Protein AF-A0A9D7DZN3-F1 (afdb_monomer_lite)

Secondary structure (DSSP, 8-state):
-EEPPHHHHHHHHH--SHHHHHHHHHHHHT-BTTB-EE-----------

pLDDT: mean 93.05, std 7.61, range [64.88, 98.19]

Radius of gyration: 14.13 Å; chains: 1; bounding box: 24×4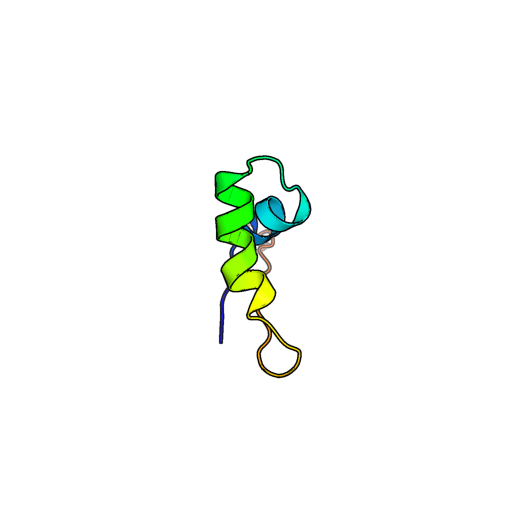3×26 Å

Sequence (49 aa):
MIGLDNNVLARYMMQDDAGQAARAARPMESLSVQAPGFVSLVGPDRGRT

Organism: NCBI:txid2899263

Foldseek 3Di:
DAEDDVVLVVCCVVVPDVVSNVVSCVVVVVADPVRHYDYDDDDDDPPDD

Structure (mmCIF, N/CA/C/O backbone):
data_AF-A0A9D7DZN3-F1
#
_entry.id   AF-A0A9D7DZN3-F1
#
loop_
_atom_site.group_PDB
_atom_site.id
_atom_site.type_symbol
_atom_site.label_atom_id
_atom_site.label_alt_id
_atom_site.label_comp_id
_atom_site.label_asym_id
_atom_site.label_entity_id
_atom_site.label_seq_id
_atom_site.pdbx_PDB_ins_code
_atom_site.Cartn_x
_atom_site.Cartn_y
_atom_site.Cartn_z
_atom_site.occupancy
_atom_site.B_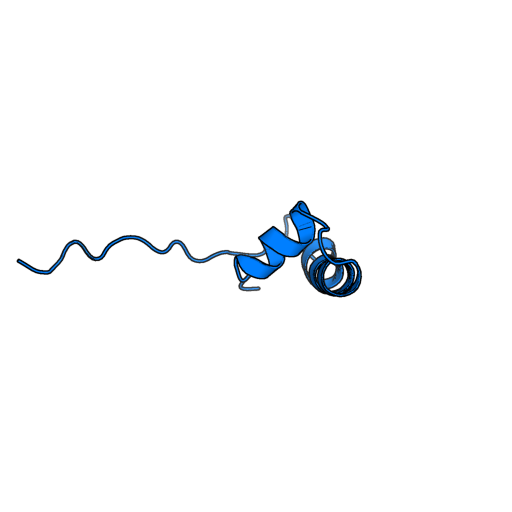iso_or_equiv
_atom_site.auth_seq_id
_atom_site.auth_comp_id
_atom_site.auth_asym_id
_atom_site.auth_atom_id
_atom_site.pdbx_PDB_model_num
ATOM 1 N N . MET A 1 1 ? -4.556 -3.778 13.506 1.00 67.62 1 MET A N 1
ATOM 2 C CA . MET A 1 1 ? -4.769 -2.534 12.735 1.00 67.62 1 MET A CA 1
ATOM 3 C C . MET A 1 1 ? -3.501 -2.264 11.940 1.00 67.62 1 MET A C 1
ATOM 5 O O . MET A 1 1 ? -2.451 -2.193 12.565 1.00 67.62 1 MET A O 1
ATOM 9 N N . ILE A 1 2 ? -3.568 -2.222 10.604 1.00 87.31 2 ILE A N 1
ATOM 10 C CA . ILE A 1 2 ? -2.397 -2.034 9.727 1.00 87.31 2 ILE A CA 1
ATOM 11 C C . ILE A 1 2 ? -2.385 -0.582 9.241 1.00 87.31 2 ILE A C 1
ATOM 13 O O . ILE A 1 2 ? -3.341 -0.140 8.604 1.00 87.31 2 ILE A O 1
ATOM 17 N N . GLY A 1 3 ? -1.317 0.154 9.549 1.00 92.06 3 GLY A N 1
ATOM 18 C CA . GLY A 1 3 ? -1.059 1.465 8.956 1.00 92.06 3 GLY A CA 1
ATOM 19 C C . GLY A 1 3 ? -0.359 1.304 7.609 1.00 92.06 3 GLY A C 1
ATOM 20 O O . GLY A 1 3 ? 0.637 0.589 7.516 1.00 92.06 3 GLY A O 1
ATOM 21 N N . LEU A 1 4 ? -0.887 1.952 6.577 1.00 95.69 4 LEU A N 1
ATOM 22 C CA . LEU A 1 4 ? -0.306 2.010 5.245 1.00 95.69 4 LEU A CA 1
ATOM 23 C C . LEU A 1 4 ? 0.376 3.360 5.048 1.00 95.69 4 LEU A C 1
ATOM 25 O O . LEU A 1 4 ? -0.207 4.415 5.297 1.00 95.69 4 LEU A O 1
ATOM 29 N N . ASP A 1 5 ? 1.608 3.312 4.556 1.00 94.88 5 ASP A N 1
ATOM 30 C CA . ASP A 1 5 ? 2.290 4.496 4.055 1.00 94.88 5 ASP A CA 1
ATOM 31 C C . ASP A 1 5 ? 1.785 4.828 2.643 1.00 94.88 5 ASP A C 1
ATOM 33 O O . ASP A 1 5 ? 1.548 3.931 1.826 1.00 94.88 5 ASP A O 1
ATOM 37 N N . ASN A 1 6 ? 1.650 6.116 2.329 1.00 94.69 6 ASN A N 1
ATOM 38 C CA . ASN A 1 6 ? 1.181 6.552 1.014 1.00 94.69 6 ASN A CA 1
ATOM 39 C C . ASN A 1 6 ? 2.103 6.078 -0.126 1.00 94.69 6 ASN A C 1
ATOM 41 O O . ASN A 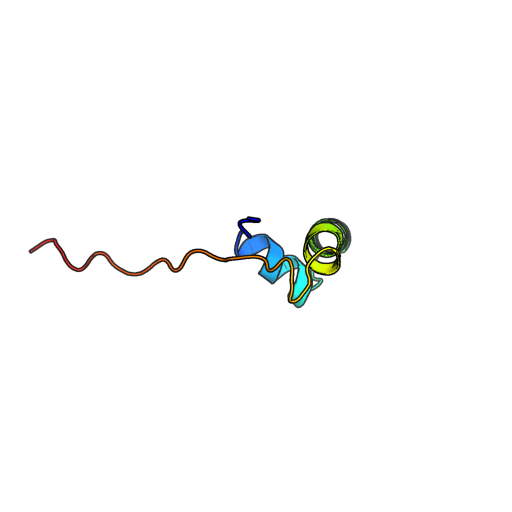1 6 ? 1.637 5.817 -1.234 1.00 94.69 6 ASN A O 1
ATOM 45 N N . ASN A 1 7 ? 3.400 5.898 0.133 1.00 94.88 7 ASN A N 1
ATOM 46 C CA . ASN A 1 7 ? 4.322 5.384 -0.873 1.00 94.88 7 ASN A CA 1
ATOM 47 C C . ASN A 1 7 ? 4.033 3.920 -1.220 1.00 94.88 7 ASN A C 1
ATOM 49 O O . ASN A 1 7 ? 4.210 3.541 -2.372 1.00 94.88 7 ASN A O 1
ATOM 53 N N . VAL A 1 8 ? 3.545 3.100 -0.279 1.00 96.56 8 VAL A N 1
ATOM 54 C CA . VAL A 1 8 ? 3.132 1.717 -0.587 1.00 96.56 8 VAL A CA 1
ATOM 55 C C . VAL A 1 8 ? 1.972 1.725 -1.583 1.00 96.56 8 VAL A C 1
ATOM 57 O O . VAL A 1 8 ? 2.009 0.984 -2.564 1.00 96.56 8 VAL A O 1
ATOM 60 N N . LEU A 1 9 ? 0.991 2.614 -1.389 1.00 96.31 9 LEU A N 1
ATOM 61 C CA . LEU A 1 9 ? -0.111 2.794 -2.337 1.00 96.31 9 LEU A CA 1
ATOM 62 C C . LEU A 1 9 ? 0.388 3.251 -3.706 1.00 96.31 9 LEU A C 1
ATOM 64 O O . LEU A 1 9 ? 0.012 2.660 -4.716 1.00 96.31 9 LEU A O 1
ATOM 68 N N . ALA A 1 10 ? 1.261 4.260 -3.741 1.00 97.12 10 ALA A N 1
ATOM 69 C CA . ALA A 1 10 ? 1.815 4.771 -4.990 1.00 97.12 10 ALA A CA 1
ATOM 70 C C . ALA A 1 10 ? 2.534 3.667 -5.781 1.00 97.12 10 ALA A C 1
ATOM 72 O O . ALA A 1 10 ? 2.246 3.479 -6.961 1.00 97.12 10 ALA A O 1
ATOM 73 N N . ARG A 1 11 ? 3.402 2.879 -5.127 1.00 98.19 11 ARG A N 1
ATOM 74 C CA . ARG A 1 11 ? 4.126 1.769 -5.771 1.00 98.19 11 ARG A CA 1
ATOM 75 C C . ARG A 1 11 ? 3.195 0.679 -6.287 1.00 98.19 11 ARG A C 1
ATOM 77 O O . ARG A 1 11 ? 3.413 0.182 -7.386 1.00 98.19 11 ARG A O 1
ATOM 84 N N . TYR A 1 12 ? 2.156 0.334 -5.529 1.00 97.81 12 TYR A N 1
ATOM 85 C CA . TYR A 1 12 ? 1.183 -0.672 -5.950 1.00 97.81 12 TYR A CA 1
ATOM 86 C C . TYR A 1 12 ? 0.329 -0.209 -7.138 1.00 97.81 12 TYR A C 1
ATOM 88 O O . TYR A 1 12 ? 0.067 -0.988 -8.049 1.00 97.81 12 TYR A O 1
ATOM 96 N N . MET A 1 13 ? -0.098 1.057 -7.148 1.00 97.12 13 MET A N 1
ATOM 97 C CA . MET A 1 13 ? -0.931 1.602 -8.226 1.00 97.12 13 MET A CA 1
ATOM 98 C C . MET A 1 13 ? -0.140 1.856 -9.506 1.00 97.12 13 MET A C 1
ATOM 100 O O . MET A 1 13 ? -0.618 1.554 -10.595 1.00 97.12 13 MET A O 1
ATOM 104 N N . MET A 1 14 ? 1.046 2.450 -9.381 1.00 97.38 14 MET A N 1
ATOM 105 C CA . MET A 1 14 ? 1.825 2.892 -10.536 1.00 97.38 14 MET A CA 1
ATOM 106 C C . MET A 1 14 ? 2.632 1.759 -11.164 1.00 97.38 14 MET A C 1
ATOM 108 O O . MET A 1 14 ? 2.887 1.816 -12.363 1.00 97.38 14 MET A O 1
ATOM 112 N N . GLN A 1 15 ? 3.016 0.741 -10.382 1.00 97.06 15 GLN A N 1
ATOM 113 C CA . GLN A 1 15 ? 3.808 -0.404 -10.848 1.00 97.06 15 GLN A CA 1
ATOM 114 C C . GLN A 1 15 ? 5.081 0.021 -11.619 1.00 97.06 15 GLN A C 1
ATOM 116 O O . GLN A 1 15 ? 5.507 -0.649 -12.558 1.00 97.06 15 GLN A O 1
ATOM 121 N N . ASP A 1 16 ? 5.672 1.161 -11.245 1.00 95.38 16 ASP A N 1
ATOM 122 C CA . ASP A 1 16 ? 6.721 1.862 -11.997 1.00 95.38 16 ASP A CA 1
ATOM 123 C C . ASP A 1 16 ? 8.108 1.210 -11.867 1.00 95.38 16 ASP A C 1
ATOM 125 O O . ASP A 1 16 ? 8.907 1.238 -12.801 1.00 95.38 16 ASP A O 1
ATOM 129 N N . ASP A 1 17 ? 8.375 0.583 -10.721 1.00 97.81 17 ASP A N 1
ATOM 130 C CA . ASP A 1 17 ? 9.554 -0.241 -10.457 1.00 97.81 17 ASP A CA 1
ATOM 131 C C . ASP A 1 17 ? 9.117 -1.649 -10.043 1.00 97.81 17 ASP A C 1
ATOM 133 O O . ASP A 1 17 ? 8.455 -1.824 -9.020 1.00 97.81 17 ASP A O 1
ATOM 137 N N . ALA A 1 18 ? 9.521 -2.668 -10.807 1.00 96.62 18 ALA A N 1
ATOM 138 C CA . ALA A 1 18 ? 9.082 -4.050 -10.598 1.00 96.62 18 ALA A CA 1
ATOM 139 C C . ALA A 1 18 ? 9.442 -4.611 -9.206 1.00 96.62 18 ALA A C 1
ATOM 141 O O . ALA A 1 18 ? 8.691 -5.407 -8.636 1.00 96.62 18 ALA A O 1
ATOM 142 N N . GLY A 1 19 ? 10.576 -4.196 -8.634 1.00 97.94 19 GLY A N 1
ATOM 143 C CA . GLY A 1 19 ? 11.005 -4.641 -7.312 1.00 97.94 19 GLY A CA 1
ATOM 144 C C . GLY A 1 19 ? 10.170 -4.018 -6.195 1.00 97.94 19 GLY A C 1
ATOM 145 O O . GLY A 1 19 ? 9.760 -4.710 -5.260 1.00 97.94 19 GLY A O 1
ATOM 146 N N . GLN A 1 20 ? 9.897 -2.719 -6.291 1.00 97.69 20 GLN A N 1
ATOM 147 C CA . GLN A 1 20 ? 9.069 -1.990 -5.330 1.00 97.69 20 GLN A CA 1
ATOM 148 C C . GLN A 1 20 ? 7.593 -2.371 -5.450 1.00 97.69 20 GLN A C 1
ATOM 150 O O . GLN A 1 20 ? 6.946 -2.599 -4.431 1.00 97.69 20 GLN A O 1
ATOM 155 N N . ALA A 1 21 ? 7.090 -2.527 -6.673 1.00 97.94 21 ALA A N 1
ATOM 156 C CA . ALA A 1 21 ? 5.771 -3.062 -6.996 1.00 97.94 21 ALA A CA 1
ATOM 157 C C . ALA A 1 21 ? 5.505 -4.395 -6.286 1.00 97.94 21 ALA A C 1
ATOM 159 O O . ALA A 1 21 ? 4.556 -4.525 -5.512 1.00 97.94 21 ALA A O 1
ATOM 160 N N . ALA A 1 22 ? 6.402 -5.371 -6.465 1.00 97.75 22 ALA A N 1
ATOM 161 C CA . ALA A 1 22 ? 6.269 -6.689 -5.849 1.00 97.75 22 ALA A CA 1
ATOM 162 C C . ALA A 1 22 ? 6.287 -6.630 -4.311 1.00 97.75 22 ALA A C 1
ATOM 164 O O . ALA A 1 22 ? 5.606 -7.407 -3.639 1.00 97.75 22 ALA A O 1
ATOM 165 N N . ARG A 1 23 ? 7.053 -5.699 -3.730 1.00 97.44 23 ARG A N 1
ATOM 166 C CA . ARG A 1 23 ? 7.071 -5.477 -2.276 1.00 97.44 23 ARG A CA 1
ATOM 167 C C . ARG A 1 23 ? 5.783 -4.832 -1.781 1.00 97.44 23 ARG A C 1
ATOM 169 O O . ARG A 1 23 ? 5.315 -5.212 -0.713 1.00 97.44 23 ARG A O 1
ATOM 176 N N . ALA A 1 24 ? 5.221 -3.898 -2.544 1.00 97.75 24 ALA A N 1
ATOM 177 C CA . ALA A 1 24 ? 3.966 -3.229 -2.227 1.00 97.75 24 ALA A CA 1
ATOM 178 C C . ALA A 1 24 ? 2.745 -4.148 -2.402 1.00 97.75 24 ALA A C 1
ATOM 180 O O . ALA A 1 24 ? 1.794 -4.037 -1.635 1.00 97.75 24 ALA A O 1
ATOM 181 N N . ALA A 1 25 ? 2.791 -5.101 -3.337 1.00 97.75 25 ALA A N 1
ATOM 182 C CA . ALA A 1 25 ? 1.717 -6.068 -3.564 1.00 97.75 25 ALA A CA 1
ATOM 183 C C . ALA A 1 25 ? 1.431 -6.940 -2.334 1.00 97.75 25 ALA A C 1
ATOM 185 O O . ALA A 1 25 ? 0.278 -7.098 -1.947 1.00 97.75 25 ALA A O 1
ATOM 186 N N . ARG A 1 26 ? 2.474 -7.425 -1.649 1.00 95.12 26 ARG A N 1
ATOM 187 C CA . ARG A 1 26 ? 2.331 -8.318 -0.484 1.00 95.12 26 ARG A CA 1
ATOM 188 C C . ARG A 1 26 ? 1.413 -7.776 0.623 1.00 95.12 26 ARG A C 1
ATOM 190 O O . ARG A 1 26 ? 0.482 -8.484 0.998 1.00 95.12 26 ARG A O 1
ATOM 197 N N . PRO A 1 27 ? 1.643 -6.574 1.190 1.00 95.06 27 PRO A N 1
ATOM 198 C CA . PRO A 1 27 ? 0.732 -6.034 2.189 1.00 95.06 27 PRO A CA 1
ATOM 199 C C . PRO A 1 27 ? -0.636 -5.699 1.585 1.00 95.06 27 PRO A C 1
ATOM 201 O O . PRO A 1 27 ? -1.635 -5.962 2.244 1.00 95.06 27 PRO A O 1
ATOM 204 N N . MET A 1 28 ? -0.705 -5.189 0.350 1.00 97.00 28 MET A N 1
ATOM 205 C CA . MET A 1 28 ? -1.969 -4.804 -0.298 1.00 97.00 28 MET A CA 1
ATOM 206 C C . MET A 1 28 ? -2.916 -5.990 -0.520 1.00 97.00 28 MET A C 1
ATOM 208 O O . MET A 1 28 ? -4.104 -5.888 -0.229 1.00 97.00 28 MET A O 1
ATOM 212 N N . GLU A 1 29 ? -2.391 -7.131 -0.959 1.00 96.25 29 GLU A N 1
ATOM 213 C CA . GLU A 1 29 ? -3.153 -8.362 -1.208 1.00 96.25 29 GLU A CA 1
ATOM 214 C C . GLU A 1 29 ? -3.557 -9.089 0.084 1.00 96.25 29 GLU A C 1
ATOM 216 O O . GLU A 1 29 ? -4.447 -9.935 0.068 1.00 96.25 29 GLU A O 1
ATOM 221 N N . SER A 1 30 ? -2.937 -8.749 1.219 1.00 95.75 30 SER A N 1
ATOM 222 C CA . SER A 1 30 ? -3.317 -9.288 2.533 1.00 95.75 30 SER A CA 1
ATOM 223 C C . SER A 1 30 ? -4.542 -8.602 3.151 1.00 95.75 30 SER A C 1
ATOM 225 O O . SER A 1 30 ? -5.084 -9.085 4.148 1.00 95.75 30 SER A O 1
ATOM 227 N N . LEU A 1 31 ? -4.977 -7.469 2.588 1.00 96.44 31 LEU A N 1
ATOM 228 C CA . LEU A 1 31 ? -6.087 -6.682 3.117 1.00 96.44 31 LEU A CA 1
ATOM 229 C C . LEU A 1 31 ? -7.435 -7.290 2.732 1.00 96.44 31 LEU A C 1
ATOM 231 O O . LEU A 1 31 ? -7.619 -7.861 1.660 1.00 96.44 31 LEU A O 1
ATOM 235 N N . SER A 1 32 ? -8.419 -7.113 3.607 1.00 96.62 32 SER A N 1
ATOM 236 C CA . SER A 1 32 ? -9.803 -7.500 3.339 1.00 96.62 32 SER A CA 1
ATOM 237 C C . SER A 1 32 ? -10.769 -6.518 3.990 1.00 96.62 32 SER A C 1
ATOM 239 O O . SER A 1 32 ? -10.372 -5.686 4.802 1.00 96.62 32 SER A O 1
ATOM 241 N N . VAL A 1 33 ? -12.062 -6.649 3.694 1.00 96.06 33 VAL A N 1
ATOM 242 C CA . VAL A 1 33 ? -13.109 -5.843 4.347 1.00 96.06 33 VAL A CA 1
ATOM 243 C C . VAL A 1 33 ? -13.096 -6.027 5.870 1.00 96.06 33 VAL A C 1
ATOM 245 O O . VAL A 1 33 ? -13.333 -5.075 6.605 1.00 96.06 33 VAL A O 1
ATOM 248 N N . GLN A 1 34 ? -12.773 -7.233 6.348 1.00 97.19 34 GLN A N 1
ATOM 249 C CA . GLN A 1 34 ? -12.717 -7.545 7.781 1.00 97.19 34 GLN A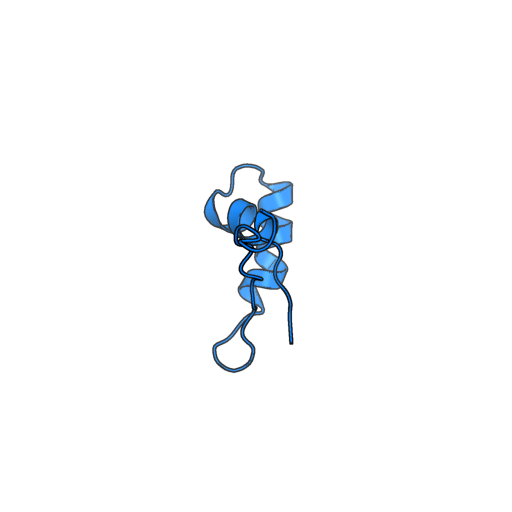 CA 1
ATOM 250 C C . GLN A 1 34 ? -11.383 -7.142 8.431 1.00 97.19 34 GLN A C 1
ATOM 252 O O . GLN A 1 34 ? -11.301 -7.004 9.649 1.00 97.19 34 GLN A O 1
ATOM 257 N N . ALA A 1 35 ? -10.339 -6.935 7.625 1.00 95.56 35 ALA A N 1
ATOM 258 C CA . ALA A 1 35 ? -9.017 -6.495 8.059 1.00 95.56 35 ALA A CA 1
ATOM 259 C C . ALA A 1 35 ? -8.493 -5.388 7.125 1.00 95.56 35 ALA A C 1
ATOM 261 O O . ALA A 1 35 ? -7.598 -5.636 6.309 1.00 95.56 35 ALA A O 1
ATOM 262 N N . PRO A 1 36 ? -9.073 -4.176 7.199 1.00 96.19 36 PRO A N 1
ATOM 263 C CA . PRO A 1 36 ? -8.688 -3.083 6.321 1.00 96.19 36 PRO A CA 1
ATOM 264 C C . PRO A 1 36 ? -7.327 -2.491 6.708 1.00 96.19 36 PRO A C 1
ATOM 266 O O . PRO A 1 36 ? -6.890 -2.549 7.865 1.00 96.19 36 PRO A O 1
ATOM 269 N N . GLY A 1 37 ? -6.676 -1.880 5.720 1.00 95.50 37 GLY A N 1
ATOM 270 C CA . GLY A 1 37 ? -5.541 -0.985 5.924 1.00 95.50 37 GLY A CA 1
ATOM 271 C C . GLY A 1 37 ? -6.009 0.463 6.070 1.00 95.50 37 GLY A C 1
ATOM 272 O O . GLY A 1 37 ? -7.046 0.844 5.529 1.00 95.50 37 GLY A O 1
ATOM 273 N N . PHE A 1 38 ? -5.241 1.272 6.795 1.00 95.88 38 PHE A N 1
ATOM 274 C CA . PHE A 1 38 ? -5.576 2.670 7.071 1.00 95.88 38 PHE A CA 1
ATOM 275 C C . PHE A 1 38 ? -4.434 3.588 6.659 1.00 95.88 38 PHE A C 1
ATOM 277 O O . PHE A 1 38 ? -3.278 3.294 6.948 1.00 95.88 38 PHE A O 1
ATOM 284 N N . VAL A 1 39 ? -4.758 4.720 6.041 1.00 94.62 39 VAL A N 1
ATOM 285 C CA . VAL A 1 39 ? -3.803 5.797 5.758 1.00 94.62 39 VAL A CA 1
ATOM 286 C C . VAL A 1 39 ? -4.095 6.996 6.647 1.00 94.62 39 VAL A C 1
ATOM 288 O O . VAL A 1 39 ? -5.253 7.328 6.901 1.00 94.62 39 VAL A O 1
ATOM 291 N N . SER A 1 40 ? -3.044 7.660 7.114 1.00 92.88 40 SER A N 1
ATOM 292 C CA . SER A 1 40 ? -3.184 8.90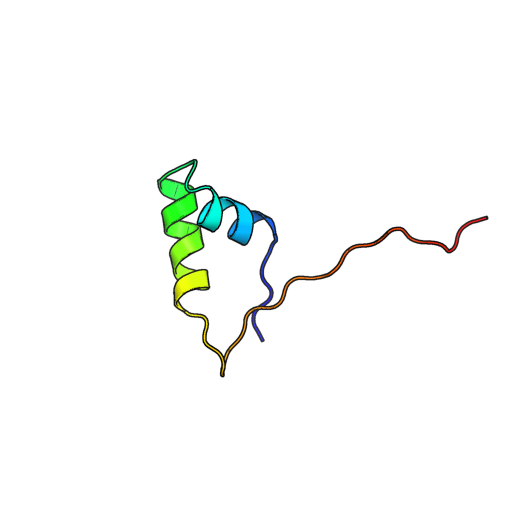1 7.873 1.00 92.88 40 SER A CA 1
ATOM 293 C C . SER A 1 40 ? -3.512 10.061 6.937 1.00 92.88 40 SER A C 1
ATOM 295 O O . SER A 1 40 ? -2.821 10.281 5.943 1.00 92.88 40 SER A O 1
ATOM 297 N N . LEU A 1 41 ? -4.531 10.845 7.284 1.00 92.50 41 LEU A N 1
ATOM 298 C CA . LEU A 1 41 ? -4.784 12.128 6.640 1.00 92.50 41 LEU A CA 1
ATOM 299 C C . LEU A 1 41 ? -3.843 13.177 7.241 1.00 92.50 41 LEU A C 1
ATOM 301 O O . LEU A 1 41 ? -3.916 13.462 8.435 1.00 92.50 41 LEU A O 1
ATOM 305 N N . VAL A 1 42 ? -2.984 13.768 6.413 1.00 89.25 42 VAL A N 1
ATOM 306 C CA . VAL A 1 42 ? -2.152 14.914 6.797 1.00 89.25 42 VAL A CA 1
ATOM 307 C C . VAL A 1 42 ? -2.743 16.164 6.158 1.00 89.25 42 VAL A C 1
ATOM 309 O O . VAL A 1 42 ? -2.913 16.229 4.943 1.00 89.25 42 VAL A O 1
ATOM 312 N N . GLY A 1 43 ? -3.081 17.144 6.990 1.00 87.25 43 GLY A N 1
ATOM 313 C CA . GLY A 1 43 ? -3.598 18.441 6.570 1.00 87.25 43 GLY A CA 1
ATOM 314 C C . GLY A 1 43 ? -2.752 19.582 7.133 1.00 87.25 4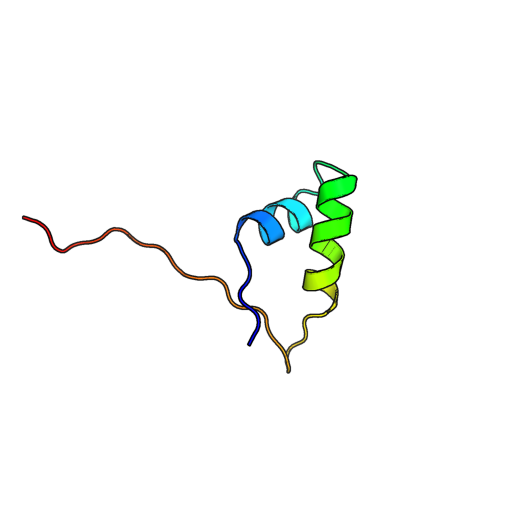3 GLY A C 1
ATOM 315 O O . GLY A 1 43 ? -1.921 19.353 8.014 1.00 87.25 43 GLY A O 1
ATOM 316 N N . PRO A 1 44 ? -2.944 20.811 6.635 1.00 88.81 44 PRO A N 1
ATOM 317 C CA . PRO A 1 44 ? -2.253 21.972 7.175 1.00 88.81 44 PRO A CA 1
ATOM 318 C C . PRO A 1 44 ? -2.656 22.211 8.634 1.00 88.81 44 PRO A C 1
ATOM 320 O O . PRO A 1 44 ? -3.839 22.135 8.977 1.00 88.81 44 PRO A O 1
ATOM 323 N N . ASP A 1 45 ? -1.679 22.556 9.473 1.00 87.81 45 ASP A N 1
ATOM 324 C CA . ASP A 1 45 ? -1.954 23.134 10.785 1.00 87.81 45 ASP A CA 1
ATOM 325 C C . ASP A 1 45 ? -2.557 24.529 10.584 1.00 87.81 45 ASP A C 1
ATOM 327 O O . ASP A 1 45 ? -1.942 25.406 9.975 1.00 87.81 45 ASP A O 1
ATOM 331 N N . ARG A 1 46 ? -3.793 24.725 11.050 1.00 84.69 46 ARG A N 1
ATOM 332 C CA . ARG A 1 46 ? -4.488 26.020 10.969 1.00 84.69 46 ARG A CA 1
ATOM 333 C C . ARG A 1 46 ? -4.272 26.885 12.215 1.00 84.69 46 ARG A C 1
ATOM 335 O O . ARG A 1 46 ? -4.914 27.923 12.341 1.00 84.69 46 ARG A O 1
ATOM 342 N N . GLY A 1 47 ? -3.401 26.463 13.131 1.00 79.31 47 GLY A N 1
ATOM 343 C CA . GLY A 1 47 ? -3.188 27.079 14.435 1.00 79.31 47 GLY A CA 1
ATOM 344 C C . GLY A 1 47 ? -1.824 27.741 14.617 1.00 79.31 47 GLY A C 1
ATOM 345 O O . GLY A 1 47 ? -1.158 27.456 15.604 1.00 79.31 47 GLY A O 1
ATOM 346 N N . ARG A 1 48 ? -1.420 28.657 13.729 1.00 69.88 48 ARG A N 1
ATOM 347 C CA . ARG A 1 48 ? -0.435 29.711 14.044 1.00 69.88 48 ARG A CA 1
ATOM 348 C C . ARG A 1 48 ? -0.760 30.983 13.263 1.00 69.88 48 ARG A C 1
ATOM 350 O O . ARG A 1 48 ? -0.485 31.062 12.069 1.00 69.88 48 ARG A O 1
ATOM 357 N N . THR A 1 49 ? -1.358 31.946 13.958 1.00 64.88 49 THR A N 1
ATOM 358 C CA . THR A 1 49 ? -1.248 33.382 13.653 1.00 64.88 49 THR A CA 1
ATOM 359 C C . THR A 1 49 ? -0.068 33.955 14.411 1.00 64.88 49 THR A C 1
ATOM 361 O O . THR A 1 49 ? 0.049 33.585 15.604 1.00 64.88 49 THR A O 1
#